Protein AF-A0A9J6GJY3-F1 (afdb_monomer)

Secondary structure (DSSP, 8-state):
--PPPP-PEEEEE---TT--GGGS-HHHHHHHHHHHHT--TTTTTT-EEEEETTTTEEEEEES-HHHHHHHHT-------PPP---S-------------

pLDDT: mean 76.77, std 17.12, range [39.03, 94.81]

Sequence (100 aa):
MTFLPRQDTKIAMRPRGGLNVGEITKYEVSRAILAAVRVSTKEGIHDVICPNNQQIIIVVSTPSRQNADCYSNVRILNINLAPVKGPPTGPSMASSAEYH

Structure (mmCIF, N/CA/C/O backbone):
data_AF-A0A9J6GJY3-F1
#
_entry.id   AF-A0A9J6GJY3-F1
#
loop_
_atom_site.group_PDB
_atom_site.id
_atom_site.type_symbol
_atom_site.label_atom_id
_atom_site.label_alt_id
_atom_site.label_comp_id
_atom_site.label_asym_id
_atom_site.label_entity_id
_atom_site.label_seq_id
_atom_site.pdbx_PDB_ins_code
_atom_site.Cartn_x
_atom_site.Cartn_y
_atom_site.Cartn_z
_atom_site.occupancy
_atom_site.B_iso_or_equiv
_atom_site.auth_seq_id
_atom_site.auth_comp_id
_atom_site.auth_asym_id
_atom_site.auth_atom_id
_atom_site.pdbx_PDB_model_num
ATOM 1 N N . MET A 1 1 ? -2.658 5.709 35.058 1.00 40.97 1 MET A N 1
ATOM 2 C CA . MET A 1 1 ? -3.078 4.694 34.069 1.00 40.97 1 MET A CA 1
ATOM 3 C C . MET A 1 1 ? -2.106 4.747 32.904 1.00 40.97 1 MET A C 1
ATOM 5 O O . MET A 1 1 ? -2.084 5.737 32.187 1.00 40.97 1 MET A O 1
ATOM 9 N N . THR A 1 2 ? -1.240 3.749 32.771 1.00 43.38 2 THR A N 1
ATOM 10 C CA . THR A 1 2 ? -0.333 3.595 31.629 1.00 43.38 2 THR A CA 1
ATOM 11 C C . THR A 1 2 ? -1.142 3.071 30.445 1.00 43.38 2 THR A C 1
ATOM 13 O O . THR A 1 2 ? -1.622 1.942 30.465 1.00 43.38 2 THR A O 1
ATOM 16 N N . PHE A 1 3 ? -1.357 3.913 29.433 1.00 51.56 3 PHE A N 1
ATOM 17 C CA . PHE A 1 3 ? -1.966 3.484 28.178 1.00 51.56 3 PHE A CA 1
ATOM 18 C C . PHE A 1 3 ? -0.999 2.524 27.482 1.00 51.56 3 PHE A C 1
ATOM 20 O O . PHE A 1 3 ? 0.111 2.916 27.122 1.00 51.56 3 PHE A O 1
ATOM 27 N N . LEU A 1 4 ? -1.406 1.266 27.302 1.00 55.81 4 LEU A N 1
ATOM 28 C CA . LEU A 1 4 ? -0.737 0.385 26.349 1.00 55.81 4 LEU A CA 1
ATOM 29 C C . LEU A 1 4 ? -0.820 1.054 24.966 1.00 55.81 4 LEU A C 1
ATOM 31 O O . LEU A 1 4 ? -1.884 1.594 24.633 1.00 55.81 4 LEU A O 1
ATOM 35 N N . PRO A 1 5 ? 0.268 1.077 24.173 1.00 57.62 5 PRO A N 1
ATOM 36 C CA . PRO A 1 5 ? 0.213 1.645 22.833 1.00 57.62 5 PRO A CA 1
ATOM 37 C C . PRO A 1 5 ? -0.912 0.952 22.062 1.00 57.62 5 PRO A C 1
ATOM 39 O O . PRO A 1 5 ? -1.050 -0.273 22.144 1.00 57.62 5 PRO A O 1
ATOM 42 N N . ARG A 1 6 ? -1.750 1.733 21.362 1.00 64.44 6 ARG A N 1
ATOM 43 C CA . ARG A 1 6 ? -2.807 1.173 20.508 1.00 64.44 6 ARG A CA 1
ATOM 44 C C . ARG A 1 6 ? -2.160 0.124 19.604 1.00 64.44 6 ARG A C 1
ATOM 46 O O . ARG A 1 6 ? -1.181 0.420 18.926 1.00 64.44 6 ARG A O 1
ATOM 53 N N . GLN A 1 7 ? -2.654 -1.110 19.668 1.00 81.19 7 GLN A N 1
ATOM 54 C CA . GLN A 1 7 ? -2.148 -2.179 18.820 1.00 81.19 7 GLN A CA 1
ATOM 55 C C . GLN A 1 7 ? -2.646 -1.927 17.401 1.00 81.19 7 GLN A C 1
ATOM 57 O O . GLN A 1 7 ? -3.836 -2.061 17.122 1.00 81.19 7 GLN A O 1
ATOM 62 N N . ASP A 1 8 ? -1.735 -1.540 16.519 1.00 88.94 8 ASP A N 1
ATOM 63 C CA . ASP A 1 8 ? -2.041 -1.431 15.101 1.00 88.94 8 ASP A CA 1
ATOM 64 C C . ASP A 1 8 ? -2.281 -2.816 14.493 1.00 88.94 8 ASP A C 1
ATOM 66 O O . ASP A 1 8 ? -1.543 -3.775 14.744 1.00 88.94 8 ASP A O 1
ATOM 70 N N . THR A 1 9 ? -3.275 -2.898 13.613 1.00 92.31 9 THR A N 1
ATOM 71 C CA . THR A 1 9 ? -3.461 -4.049 12.731 1.00 92.31 9 THR A CA 1
ATOM 72 C C . THR A 1 9 ? -2.549 -3.901 11.521 1.00 92.31 9 THR A C 1
ATOM 74 O O . THR A 1 9 ? -2.528 -2.849 10.880 1.00 92.31 9 THR A O 1
ATOM 77 N N . LYS A 1 10 ? -1.800 -4.962 11.197 1.00 93.25 10 LYS A N 1
ATOM 78 C CA . LYS A 1 10 ? -0.904 -5.006 10.036 1.00 93.25 10 LYS A CA 1
ATOM 79 C C . LYS A 1 10 ? -1.521 -5.832 8.916 1.00 93.25 10 LYS A C 1
ATOM 81 O O . LYS A 1 10 ? -1.823 -7.007 9.105 1.00 93.25 10 LYS A O 1
ATOM 86 N N . ILE A 1 11 ? -1.646 -5.228 7.743 1.00 94.81 11 ILE A N 1
ATOM 87 C CA . ILE A 1 11 ? -2.171 -5.842 6.528 1.00 94.81 11 ILE A CA 1
ATOM 88 C C . ILE A 1 11 ? -1.029 -5.918 5.524 1.00 94.81 11 ILE A C 1
ATOM 90 O O . ILE A 1 11 ? -0.446 -4.895 5.175 1.00 94.81 11 ILE A O 1
ATOM 94 N N . ALA A 1 12 ? -0.703 -7.121 5.057 1.00 92.25 12 ALA A N 1
ATOM 95 C CA . ALA A 1 12 ? 0.294 -7.328 4.013 1.00 92.25 12 ALA A CA 1
ATOM 96 C C . ALA A 1 12 ? -0.403 -7.633 2.684 1.00 92.25 12 ALA A C 1
ATOM 98 O O . ALA A 1 12 ? -1.093 -8.640 2.544 1.00 92.25 12 ALA A O 1
ATOM 99 N N . MET A 1 13 ? -0.201 -6.766 1.699 1.00 91.25 13 MET A N 1
ATOM 100 C CA . MET A 1 13 ? -0.673 -6.936 0.330 1.00 91.25 13 MET A CA 1
ATOM 101 C C . MET A 1 13 ? 0.489 -7.371 -0.556 1.00 91.25 13 MET A C 1
ATOM 103 O O . MET A 1 13 ? 1.580 -6.809 -0.475 1.00 91.25 13 MET A O 1
ATOM 107 N N . ARG A 1 14 ? 0.260 -8.353 -1.431 1.00 89.06 14 ARG A N 1
ATOM 108 C CA . ARG A 1 14 ? 1.235 -8.773 -2.443 1.00 89.06 14 ARG A CA 1
ATOM 109 C C . ARG A 1 14 ? 0.719 -8.379 -3.825 1.00 89.06 14 ARG A C 1
ATOM 111 O O . ARG A 1 14 ? -0.201 -9.037 -4.319 1.00 89.06 14 ARG A O 1
ATOM 118 N N . PRO A 1 15 ? 1.275 -7.326 -4.443 1.00 84.31 15 PRO A N 1
ATOM 119 C CA . PRO A 1 15 ? 0.925 -6.961 -5.805 1.00 84.31 15 PRO A CA 1
ATOM 120 C C . PRO A 1 15 ? 1.153 -8.117 -6.782 1.00 84.31 15 PRO A C 1
ATOM 122 O O . PRO A 1 15 ? 2.065 -8.927 -6.615 1.00 84.31 15 PRO A O 1
ATOM 125 N N . ARG A 1 16 ? 0.299 -8.203 -7.801 1.00 81.75 16 ARG A N 1
ATOM 126 C CA . ARG A 1 16 ? 0.366 -9.201 -8.879 1.00 81.75 16 ARG A CA 1
ATOM 127 C C . ARG A 1 16 ? 0.396 -8.485 -10.231 1.00 81.75 16 ARG A C 1
ATOM 129 O O . ARG A 1 16 ? 0.186 -7.278 -10.287 1.00 81.75 16 ARG A O 1
ATOM 136 N N . GLY A 1 17 ? 0.655 -9.223 -11.312 1.00 77.31 17 GLY A N 1
ATOM 137 C CA . GLY A 1 17 ? 0.614 -8.671 -12.674 1.00 77.31 17 GLY A CA 1
ATOM 138 C C . GLY A 1 17 ? 1.833 -7.829 -13.061 1.00 77.31 17 GLY A C 1
ATOM 139 O O . GLY A 1 17 ? 1.709 -6.931 -13.881 1.00 77.31 17 GLY A O 1
ATOM 140 N N . GLY A 1 18 ? 2.999 -8.096 -12.465 1.00 74.19 18 GLY A N 1
ATOM 141 C CA . GLY A 1 18 ? 4.247 -7.408 -12.817 1.00 74.19 18 GLY A CA 1
ATOM 142 C C . GLY A 1 18 ? 4.425 -6.028 -12.180 1.00 74.19 18 GLY A C 1
ATOM 143 O O . GLY A 1 18 ? 5.355 -5.320 -12.549 1.00 74.19 18 GLY A O 1
ATOM 144 N N . LEU A 1 19 ? 3.580 -5.641 -11.215 1.00 77.00 19 LEU A N 1
ATOM 145 C CA . LEU A 1 19 ? 3.764 -4.386 -10.487 1.00 77.00 19 LEU A CA 1
ATOM 146 C C . LEU A 1 19 ? 5.069 -4.417 -9.677 1.00 77.00 19 LEU A C 1
ATOM 148 O O . LEU A 1 19 ? 5.146 -5.073 -8.634 1.00 77.00 19 LEU A O 1
ATOM 152 N N . ASN A 1 20 ? 6.079 -3.678 -10.136 1.00 74.12 20 ASN A N 1
ATOM 153 C CA . ASN A 1 20 ? 7.326 -3.498 -9.408 1.00 74.12 20 ASN A CA 1
ATOM 154 C C . ASN A 1 20 ? 7.204 -2.320 -8.435 1.00 74.12 20 ASN A C 1
ATOM 156 O O . ASN A 1 20 ? 7.411 -1.169 -8.803 1.00 74.12 20 ASN A O 1
ATOM 160 N N . VAL A 1 21 ? 6.895 -2.601 -7.167 1.00 73.44 21 VAL A N 1
ATOM 161 C CA . VAL A 1 21 ? 6.789 -1.560 -6.124 1.00 73.44 21 VAL A CA 1
ATOM 162 C C . VAL A 1 21 ? 8.096 -0.797 -5.879 1.00 73.44 21 VAL A C 1
ATOM 164 O O . VAL A 1 21 ? 8.049 0.272 -5.281 1.00 73.44 21 VAL A O 1
ATOM 167 N N . GLY A 1 22 ? 9.241 -1.301 -6.357 1.00 72.00 22 GLY A N 1
ATOM 168 C CA . GLY A 1 22 ? 10.524 -0.606 -6.260 1.00 72.00 22 GLY A CA 1
ATOM 169 C C . GLY A 1 22 ? 10.754 0.506 -7.270 1.00 72.00 22 GLY A C 1
ATOM 170 O O . GLY A 1 22 ? 11.584 1.373 -7.020 1.00 72.00 22 GLY A O 1
ATOM 171 N N . GLU A 1 23 ? 9.995 0.519 -8.360 1.00 75.94 23 GLU A N 1
ATOM 172 C CA . GLU A 1 23 ? 10.055 1.564 -9.388 1.00 75.94 23 GLU A CA 1
ATOM 173 C C . GLU A 1 23 ? 9.034 2.685 -9.137 1.00 75.94 23 GLU A C 1
ATOM 175 O O . GLU A 1 23 ? 8.965 3.653 -9.889 1.00 75.94 23 GLU A O 1
ATOM 180 N N . ILE A 1 24 ? 8.240 2.560 -8.070 1.00 79.06 24 ILE A N 1
ATOM 181 C CA . ILE A 1 24 ? 7.095 3.419 -7.770 1.00 79.06 24 ILE A CA 1
ATOM 182 C C . ILE A 1 24 ? 7.352 4.133 -6.454 1.00 79.06 24 ILE A C 1
ATOM 184 O O . ILE A 1 24 ? 7.798 3.535 -5.472 1.00 79.06 24 ILE A O 1
ATOM 188 N N . THR A 1 25 ? 7.046 5.427 -6.394 1.00 84.06 25 THR A N 1
ATOM 189 C CA . THR A 1 25 ? 7.253 6.171 -5.155 1.00 84.06 25 THR A CA 1
ATOM 190 C C . THR A 1 25 ? 6.279 5.705 -4.072 1.00 84.06 25 THR A C 1
ATOM 192 O O . THR A 1 25 ? 5.112 5.393 -4.329 1.00 84.06 25 THR A O 1
ATOM 195 N N . LYS A 1 26 ? 6.723 5.738 -2.807 1.00 85.19 26 LYS A N 1
ATOM 196 C CA . LYS A 1 26 ? 5.855 5.480 -1.643 1.00 85.19 26 LYS A CA 1
ATOM 197 C C . LYS A 1 26 ? 4.569 6.310 -1.698 1.00 85.19 26 LYS A C 1
ATOM 199 O O . LYS A 1 26 ? 3.503 5.817 -1.352 1.00 85.19 26 LYS A O 1
ATOM 204 N N . TYR A 1 27 ? 4.668 7.558 -2.150 1.00 85.50 27 TYR A N 1
ATOM 205 C CA . TYR A 1 27 ? 3.537 8.472 -2.260 1.00 85.50 27 TYR A CA 1
ATOM 206 C C . TYR A 1 27 ? 2.486 8.008 -3.281 1.00 85.50 27 TYR A C 1
ATOM 208 O O . TYR A 1 27 ? 1.289 8.070 -3.001 1.00 85.50 27 TYR A O 1
ATOM 216 N N . GLU A 1 28 ? 2.908 7.510 -4.443 1.00 86.38 28 GLU A N 1
ATOM 217 C CA . GLU A 1 28 ? 1.999 6.974 -5.463 1.00 86.38 28 GLU A CA 1
ATOM 218 C C . GLU A 1 28 ? 1.310 5.695 -4.994 1.00 86.38 28 GLU A C 1
ATOM 220 O O . GLU A 1 28 ? 0.092 5.581 -5.132 1.00 86.38 28 GLU A O 1
ATOM 225 N N . VAL A 1 29 ? 2.057 4.784 -4.361 1.00 88.06 29 VAL A N 1
ATOM 226 C CA . VAL A 1 29 ? 1.495 3.563 -3.764 1.00 88.06 29 VAL A CA 1
ATOM 227 C C . VAL A 1 29 ? 0.454 3.911 -2.697 1.00 88.06 29 VAL A C 1
ATOM 229 O O . VAL A 1 29 ? -0.657 3.382 -2.722 1.00 88.06 29 VAL A O 1
ATOM 232 N N . SER A 1 30 ? 0.773 4.843 -1.794 1.00 88.31 30 SER A N 1
ATOM 233 C CA . SER A 1 30 ? -0.154 5.288 -0.750 1.00 88.31 30 SER A CA 1
ATOM 234 C C . SER A 1 30 ? -1.429 5.901 -1.325 1.00 88.31 30 SER A C 1
ATOM 236 O O . SER A 1 30 ? -2.524 5.561 -0.879 1.00 88.31 30 SER A O 1
ATOM 238 N N . ARG A 1 31 ? -1.316 6.770 -2.341 1.00 87.56 31 ARG A N 1
ATOM 239 C CA . ARG A 1 31 ? -2.492 7.358 -3.002 1.00 87.56 31 ARG A CA 1
ATOM 240 C C . ARG A 1 31 ? -3.351 6.302 -3.689 1.00 87.56 31 ARG A C 1
ATOM 242 O O . ARG A 1 31 ? -4.569 6.357 -3.556 1.00 87.56 31 ARG A O 1
ATOM 249 N N . ALA A 1 32 ? -2.737 5.349 -4.388 1.00 88.62 32 ALA A N 1
ATOM 250 C CA . ALA A 1 32 ? -3.460 4.275 -5.061 1.00 88.62 32 ALA A CA 1
ATOM 251 C C . ALA A 1 32 ? -4.224 3.390 -4.065 1.00 88.62 32 ALA A C 1
ATOM 253 O O . ALA A 1 32 ? -5.379 3.053 -4.311 1.00 88.62 32 ALA A O 1
ATOM 254 N N . ILE A 1 33 ? -3.614 3.066 -2.918 1.00 90.56 33 ILE A N 1
ATOM 255 C CA . ILE A 1 33 ? -4.270 2.291 -1.858 1.00 90.56 33 ILE A CA 1
ATOM 256 C C . ILE A 1 33 ? -5.458 3.054 -1.282 1.00 90.56 33 ILE A C 1
ATOM 258 O O . ILE A 1 33 ? -6.561 2.515 -1.279 1.00 90.56 33 ILE A O 1
ATOM 262 N N . LEU A 1 34 ? -5.265 4.305 -0.850 1.00 89.50 34 LEU A N 1
ATOM 263 C CA . LEU A 1 34 ? -6.349 5.121 -0.288 1.00 89.50 34 LEU A CA 1
ATOM 264 C C . LEU A 1 34 ? -7.505 5.295 -1.282 1.00 89.50 34 LEU A C 1
ATOM 266 O O . LEU A 1 34 ? -8.671 5.170 -0.905 1.00 89.50 34 LEU A O 1
ATOM 270 N N . ALA A 1 35 ? -7.189 5.504 -2.564 1.00 87.25 35 ALA A N 1
ATOM 271 C CA . ALA A 1 35 ? -8.185 5.578 -3.626 1.00 87.25 35 ALA A CA 1
ATOM 272 C C . ALA A 1 35 ? -8.952 4.256 -3.794 1.00 87.25 35 ALA A C 1
ATOM 274 O O . ALA A 1 35 ? -10.177 4.277 -3.909 1.00 87.25 35 ALA A O 1
ATOM 275 N N . ALA A 1 36 ? -8.261 3.112 -3.760 1.00 88.94 36 ALA A N 1
ATOM 276 C CA . ALA A 1 36 ? -8.877 1.794 -3.908 1.00 88.94 36 ALA A CA 1
ATOM 277 C C . ALA A 1 36 ? -9.855 1.465 -2.769 1.00 88.94 36 ALA A C 1
ATOM 279 O O . ALA A 1 36 ? -10.880 0.828 -3.008 1.00 88.94 36 ALA A O 1
ATOM 280 N N . VAL A 1 37 ? -9.568 1.922 -1.547 1.00 88.50 37 VAL A N 1
ATOM 281 C CA . VAL A 1 37 ? -10.428 1.685 -0.376 1.00 88.50 37 VAL A CA 1
ATOM 282 C C . VAL A 1 37 ? -11.428 2.803 -0.086 1.00 88.50 37 VAL A C 1
ATOM 284 O O . VAL A 1 37 ? -12.228 2.673 0.836 1.00 88.50 37 VAL A O 1
ATOM 287 N N . ARG A 1 38 ? -11.407 3.893 -0.865 1.00 87.44 38 ARG A N 1
ATOM 288 C CA . ARG A 1 38 ? -12.247 5.089 -0.661 1.00 87.44 38 ARG A CA 1
ATOM 289 C C . ARG A 1 38 ? -12.099 5.705 0.740 1.00 87.44 38 ARG A C 1
ATOM 291 O O . ARG A 1 38 ? -13.035 6.327 1.234 1.00 87.44 38 ARG A O 1
ATOM 298 N N . VAL A 1 39 ? -10.928 5.551 1.358 1.00 84.50 39 VAL A N 1
ATOM 299 C CA . VAL A 1 39 ? -10.586 6.173 2.645 1.00 84.50 39 VAL A CA 1
ATOM 300 C C . VAL A 1 39 ? -10.021 7.556 2.361 1.00 84.50 39 VAL A C 1
ATOM 302 O O . VAL A 1 39 ? -9.093 7.710 1.563 1.00 84.50 39 VAL A O 1
ATOM 305 N N . SER A 1 40 ? -10.583 8.583 2.994 1.00 81.75 40 SER A N 1
ATOM 306 C CA . SER A 1 40 ? -10.072 9.941 2.835 1.00 81.75 40 SER A CA 1
ATOM 307 C C . SER A 1 40 ? -8.716 10.107 3.527 1.00 81.75 40 SER A C 1
ATOM 309 O O . SER A 1 40 ? -8.401 9.437 4.510 1.00 81.75 40 SER A O 1
ATOM 311 N N . THR A 1 41 ? -7.915 11.076 3.080 1.00 77.31 41 THR A N 1
ATOM 312 C CA . THR A 1 41 ? -6.615 11.382 3.704 1.00 77.31 41 THR A CA 1
ATOM 313 C C . THR A 1 41 ? -6.734 11.721 5.195 1.00 77.31 41 THR A C 1
ATOM 315 O O . THR A 1 41 ? -5.803 11.476 5.954 1.00 77.31 41 THR A O 1
ATOM 318 N N . LYS A 1 42 ? -7.875 12.278 5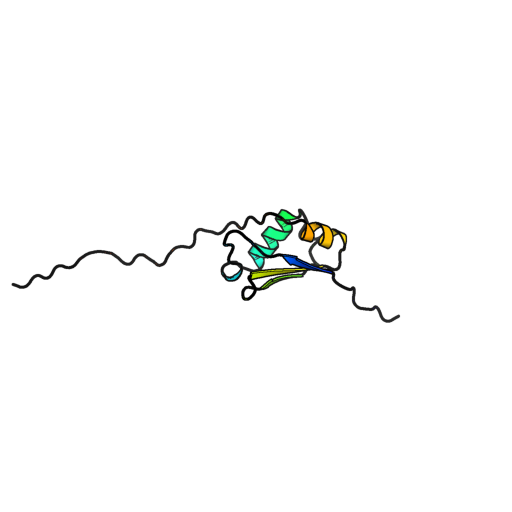.629 1.00 80.19 42 LYS A N 1
ATOM 319 C CA . LYS A 1 42 ? -8.134 12.589 7.044 1.00 80.19 42 LYS A CA 1
ATOM 320 C C . LYS A 1 42 ? -8.373 11.324 7.868 1.00 80.19 42 LYS A C 1
ATOM 322 O O . LYS A 1 42 ? -7.859 11.222 8.973 1.00 80.19 42 LYS A O 1
ATOM 327 N N . GLU A 1 43 ? -9.122 10.367 7.330 1.00 80.06 43 GLU A N 1
ATOM 328 C CA . GLU A 1 43 ? -9.413 9.089 7.996 1.00 80.06 43 GLU A CA 1
ATOM 329 C C . GLU A 1 43 ? -8.192 8.164 8.031 1.00 80.06 43 GLU A C 1
ATOM 331 O O . GLU A 1 43 ? -8.025 7.401 8.978 1.00 80.06 43 GLU A O 1
ATOM 336 N N . GLY A 1 44 ? -7.319 8.264 7.026 1.00 81.38 44 GLY A N 1
ATOM 337 C CA . GLY A 1 44 ? -6.063 7.520 6.947 1.00 81.38 44 GLY A CA 1
ATOM 338 C C . GLY A 1 44 ? -4.855 8.229 7.567 1.00 81.38 44 GLY A C 1
ATOM 339 O O . GLY A 1 44 ? -3.736 7.761 7.388 1.00 81.38 44 GLY A O 1
ATOM 340 N N . ILE A 1 45 ? -5.025 9.359 8.269 1.00 84.88 45 ILE A N 1
ATOM 341 C CA . ILE A 1 45 ? -3.892 10.185 8.742 1.00 84.88 45 ILE A CA 1
ATOM 342 C C . ILE A 1 45 ? -2.971 9.451 9.729 1.00 84.88 45 ILE A C 1
ATOM 344 O O . ILE A 1 45 ? -1.784 9.758 9.826 1.00 84.88 45 ILE A O 1
ATOM 348 N N . HIS A 1 46 ? -3.522 8.481 10.457 1.00 87.69 46 HIS A N 1
ATOM 349 C CA . HIS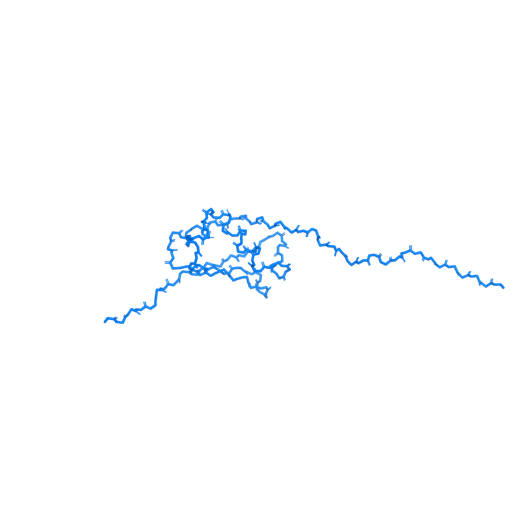 A 1 46 ? -2.787 7.645 11.404 1.00 87.69 46 HIS A CA 1
ATOM 350 C C . HIS A 1 46 ? -2.352 6.304 10.804 1.00 87.69 46 HIS A C 1
ATOM 352 O O . HIS A 1 46 ? -1.738 5.502 11.504 1.00 87.69 46 HIS A O 1
ATOM 358 N N . ASP A 1 47 ? -2.649 6.063 9.526 1.00 90.81 47 ASP A N 1
ATOM 359 C CA . ASP A 1 47 ? -2.280 4.833 8.844 1.00 90.81 47 ASP A CA 1
ATOM 360 C C . ASP A 1 47 ? -0.881 4.969 8.240 1.00 90.81 47 ASP A C 1
ATOM 362 O O . ASP A 1 47 ? -0.521 5.972 7.620 1.00 90.81 47 ASP A O 1
ATOM 366 N N . VAL A 1 48 ? -0.077 3.921 8.387 1.00 91.69 48 VAL A N 1
ATOM 367 C CA . VAL A 1 48 ? 1.279 3.860 7.844 1.00 91.69 48 VAL A CA 1
ATOM 368 C C . VAL A 1 48 ? 1.306 2.858 6.703 1.00 91.69 48 VAL A C 1
ATOM 370 O O . VAL A 1 48 ? 1.196 1.655 6.918 1.00 91.69 48 VAL A O 1
ATOM 373 N N . ILE A 1 49 ? 1.493 3.357 5.483 1.00 91.62 49 ILE A N 1
ATOM 374 C CA . ILE A 1 49 ? 1.642 2.541 4.273 1.00 91.62 49 ILE A CA 1
ATOM 375 C C . ILE A 1 49 ? 3.127 2.449 3.925 1.00 91.62 49 ILE A C 1
ATOM 377 O O . ILE A 1 49 ? 3.780 3.472 3.717 1.00 91.62 49 ILE A O 1
ATOM 381 N N . CYS A 1 50 ? 3.659 1.234 3.838 1.00 90.62 50 CYS A N 1
ATOM 382 C CA . CYS A 1 50 ? 5.068 0.952 3.587 1.00 90.62 50 CYS A CA 1
ATOM 383 C C . CYS A 1 50 ? 5.226 -0.109 2.484 1.00 90.62 50 CYS A C 1
ATOM 385 O O . CYS A 1 50 ? 5.029 -1.297 2.753 1.00 90.62 50 CYS A O 1
ATOM 387 N N . PRO A 1 51 ? 5.604 0.276 1.252 1.00 88.62 51 PRO A N 1
ATOM 388 C CA . PRO A 1 51 ? 6.067 -0.686 0.259 1.00 88.62 51 PRO A CA 1
ATOM 389 C C . PRO A 1 51 ? 7.425 -1.274 0.678 1.00 88.62 51 PRO A C 1
ATOM 391 O O . PRO A 1 51 ? 8.314 -0.553 1.128 1.00 88.62 51 PRO A O 1
ATOM 394 N N . ASN A 1 52 ? 7.577 -2.591 0.534 1.00 86.19 52 ASN A N 1
ATOM 395 C CA . ASN A 1 52 ? 8.837 -3.312 0.680 1.00 86.19 52 ASN A CA 1
ATOM 396 C C . ASN A 1 52 ? 9.220 -3.921 -0.673 1.00 86.19 52 ASN A C 1
ATOM 398 O O . ASN A 1 52 ? 8.659 -4.929 -1.115 1.00 86.19 52 ASN A O 1
ATOM 402 N N . ASN A 1 53 ? 10.222 -3.308 -1.293 1.00 80.56 53 ASN A N 1
ATOM 403 C CA . ASN A 1 53 ? 10.675 -3.631 -2.642 1.00 80.56 53 ASN A CA 1
ATOM 404 C C . ASN A 1 53 ? 11.413 -4.969 -2.714 1.00 80.56 53 ASN A C 1
ATOM 406 O O . ASN A 1 53 ? 11.324 -5.658 -3.722 1.00 80.56 53 ASN A O 1
ATOM 410 N N . GLN A 1 54 ? 12.086 -5.371 -1.634 1.00 82.00 54 GLN A N 1
ATOM 411 C CA . GLN A 1 54 ? 12.832 -6.631 -1.585 1.00 82.00 54 GLN A CA 1
ATOM 412 C C . GLN A 1 54 ? 11.897 -7.843 -1.581 1.00 82.00 54 GLN A C 1
ATOM 414 O O . GLN A 1 54 ? 12.205 -8.877 -2.165 1.00 82.00 54 GLN A O 1
ATOM 419 N N . GLN A 1 55 ? 10.744 -7.719 -0.921 1.00 81.88 55 GLN A N 1
ATOM 420 C CA . GLN A 1 55 ? 9.770 -8.807 -0.787 1.00 81.88 55 GLN A CA 1
ATOM 421 C C . GLN A 1 55 ? 8.594 -8.694 -1.767 1.00 81.88 55 GLN A C 1
ATOM 423 O O . GLN A 1 55 ? 7.780 -9.623 -1.849 1.00 81.88 55 GLN A O 1
ATOM 428 N N . ILE A 1 56 ? 8.513 -7.582 -2.509 1.00 85.75 56 ILE A N 1
ATOM 429 C CA . ILE A 1 56 ? 7.404 -7.220 -3.403 1.00 85.75 56 ILE A CA 1
ATOM 430 C C . ILE A 1 56 ? 6.075 -7.285 -2.635 1.00 85.75 56 ILE A C 1
ATOM 432 O O . ILE A 1 56 ? 5.137 -7.993 -3.001 1.00 85.75 56 ILE A O 1
ATOM 436 N N . ILE A 1 57 ? 6.023 -6.588 -1.499 1.00 88.88 57 ILE A N 1
ATOM 437 C CA . ILE A 1 57 ? 4.818 -6.466 -0.671 1.00 88.88 57 ILE A CA 1
ATOM 438 C C . ILE A 1 57 ? 4.566 -5.008 -0.310 1.00 88.88 57 ILE A C 1
ATOM 440 O O . ILE A 1 57 ? 5.469 -4.176 -0.353 1.00 88.88 57 ILE A O 1
ATOM 444 N N . ILE A 1 58 ? 3.340 -4.708 0.096 1.00 91.62 58 ILE A N 1
ATOM 445 C CA . ILE A 1 58 ? 2.963 -3.437 0.698 1.00 91.62 58 ILE A CA 1
ATOM 446 C C . ILE A 1 58 ? 2.350 -3.743 2.055 1.00 91.62 58 ILE A C 1
ATOM 448 O O . ILE A 1 58 ? 1.406 -4.523 2.148 1.00 91.62 58 ILE A O 1
ATOM 452 N N . VAL A 1 59 ? 2.900 -3.152 3.108 1.00 93.12 59 VAL A N 1
ATOM 453 C CA . VAL A 1 59 ? 2.397 -3.308 4.471 1.00 93.12 59 VAL A CA 1
ATOM 454 C C . VAL A 1 59 ? 1.637 -2.050 4.856 1.00 93.12 59 VAL A C 1
ATOM 456 O O . VAL A 1 59 ? 2.165 -0.949 4.720 1.00 93.12 59 VAL A O 1
ATOM 459 N N . VAL A 1 60 ? 0.417 -2.214 5.356 1.00 94.00 60 VAL A N 1
ATOM 460 C CA . VAL A 1 60 ? -0.375 -1.135 5.949 1.00 94.00 60 VAL A CA 1
ATOM 461 C C . VAL A 1 60 ? -0.540 -1.411 7.434 1.00 94.00 60 VAL A C 1
ATOM 463 O O . VAL A 1 60 ? -0.994 -2.487 7.811 1.00 94.00 60 VAL A O 1
ATOM 466 N N . SER A 1 61 ? -0.138 -0.457 8.267 1.00 94.44 61 SER A N 1
ATOM 467 C CA . SER A 1 61 ? -0.364 -0.447 9.714 1.00 94.44 61 SER A CA 1
ATOM 468 C C . SER A 1 61 ? -1.472 0.552 10.002 1.00 94.44 61 SER A C 1
ATOM 470 O O . SER A 1 61 ? -1.369 1.697 9.566 1.00 94.44 61 SER A O 1
ATOM 472 N N . THR A 1 62 ? -2.528 0.138 10.691 1.00 92.69 62 THR A N 1
ATOM 473 C CA . THR A 1 62 ? -3.629 1.039 11.048 1.00 92.69 62 THR A CA 1
ATOM 474 C C . THR A 1 62 ? -4.151 0.754 12.455 1.00 92.69 62 THR A C 1
ATOM 476 O O . THR A 1 62 ? -4.356 -0.414 12.803 1.00 92.69 62 THR A O 1
ATOM 479 N N . PRO A 1 63 ? -4.423 1.789 13.268 1.00 91.75 63 PRO A N 1
ATOM 480 C CA . PRO A 1 63 ? -5.128 1.631 14.537 1.00 91.75 63 PRO A CA 1
ATOM 481 C C . PRO A 1 63 ? -6.652 1.493 14.353 1.00 91.75 63 PRO A C 1
ATOM 483 O O . PRO A 1 63 ? -7.367 1.251 15.326 1.00 91.75 63 PRO A O 1
ATOM 486 N N . SER A 1 64 ? -7.176 1.687 13.134 1.00 90.75 64 SER A N 1
ATOM 487 C CA . SER A 1 64 ? -8.603 1.606 12.813 1.00 90.75 64 SER A CA 1
ATOM 488 C C . SER A 1 64 ? -8.959 0.219 12.293 1.00 90.75 64 SER A C 1
ATOM 490 O O . SER A 1 64 ? -8.518 -0.199 11.222 1.00 90.75 64 SER A O 1
ATOM 492 N N . ARG A 1 65 ? -9.830 -0.489 13.019 1.00 90.25 65 ARG A N 1
ATOM 493 C CA . ARG A 1 65 ? -10.331 -1.794 12.569 1.00 90.25 65 ARG A CA 1
ATOM 494 C C . ARG A 1 65 ? -11.125 -1.693 11.265 1.00 90.25 65 ARG A C 1
ATOM 496 O O . ARG A 1 65 ? -10.978 -2.545 10.400 1.00 90.25 65 ARG A O 1
ATOM 503 N N . GLN A 1 66 ? -11.898 -0.621 11.096 1.00 91.56 66 GLN A N 1
ATOM 504 C CA . GLN A 1 66 ? -12.639 -0.375 9.861 1.00 91.56 66 GLN A CA 1
ATOM 505 C C . GLN A 1 66 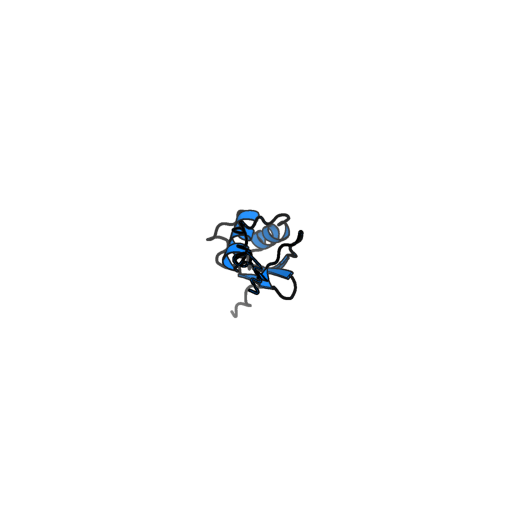? -11.691 -0.188 8.668 1.00 91.56 66 GLN A C 1
ATOM 507 O O . GLN A 1 66 ? -11.917 -0.767 7.609 1.00 91.56 66 GLN A O 1
ATOM 512 N N . ASN A 1 67 ? -10.597 0.562 8.845 1.00 92.69 67 ASN A N 1
ATOM 513 C CA . ASN A 1 67 ? -9.616 0.744 7.774 1.00 92.69 67 ASN A CA 1
ATOM 514 C C . ASN A 1 67 ? -8.907 -0.582 7.473 1.00 92.69 67 ASN A C 1
ATOM 516 O O . ASN A 1 67 ? -8.698 -0.902 6.306 1.00 92.69 67 ASN A O 1
ATOM 520 N N . ALA A 1 68 ? -8.589 -1.383 8.498 1.00 92.50 68 ALA A N 1
ATOM 521 C CA . ALA A 1 68 ? -7.991 -2.705 8.321 1.00 92.50 68 ALA A CA 1
ATOM 522 C C . ALA A 1 68 ? -8.858 -3.622 7.445 1.00 92.50 68 ALA A C 1
ATOM 524 O O . ALA A 1 68 ? -8.348 -4.224 6.496 1.00 92.50 68 ALA A O 1
ATOM 525 N N . ASP A 1 69 ? -10.166 -3.668 7.712 1.00 93.31 69 ASP A N 1
ATOM 526 C CA . ASP A 1 69 ? -11.120 -4.435 6.911 1.00 93.31 69 ASP A CA 1
ATOM 527 C C . ASP A 1 69 ? -11.148 -3.922 5.463 1.00 93.31 69 ASP A C 1
ATOM 529 O O . ASP A 1 69 ? -11.074 -4.715 4.521 1.00 93.31 69 ASP A O 1
ATOM 533 N N . CYS A 1 70 ? -11.151 -2.604 5.253 1.00 92.81 70 CYS A N 1
ATOM 534 C CA . CYS A 1 70 ? -11.077 -2.020 3.914 1.00 92.81 70 CYS A CA 1
ATOM 535 C C . CYS A 1 70 ? -9.778 -2.399 3.176 1.00 92.81 70 CYS A C 1
ATOM 537 O O . CYS A 1 70 ? -9.835 -2.871 2.040 1.00 92.81 70 CYS A O 1
ATOM 539 N N . TYR A 1 71 ? -8.610 -2.256 3.815 1.00 93.31 71 TYR A N 1
ATOM 540 C CA . TYR A 1 71 ? -7.312 -2.594 3.217 1.00 93.31 71 TYR A CA 1
ATOM 541 C C . TYR A 1 71 ? -7.192 -4.082 2.877 1.00 93.31 71 TYR A C 1
ATOM 543 O O . TYR A 1 71 ? -6.624 -4.430 1.843 1.00 93.31 71 TYR A O 1
ATOM 551 N N . SER A 1 72 ? -7.761 -4.965 3.702 1.00 92.06 72 SER A N 1
ATOM 552 C CA . SER A 1 72 ? -7.759 -6.413 3.450 1.00 92.06 72 SER A CA 1
ATOM 553 C C . SER A 1 72 ? -8.547 -6.817 2.195 1.00 92.06 72 SER A C 1
ATOM 555 O O . SER A 1 72 ? -8.284 -7.865 1.606 1.00 92.06 72 SER A O 1
ATOM 557 N N . ASN A 1 73 ? -9.476 -5.965 1.751 1.00 91.44 73 ASN A N 1
ATOM 558 C CA . ASN A 1 73 ? -10.337 -6.202 0.595 1.00 91.44 73 ASN A CA 1
ATOM 559 C C . ASN A 1 73 ? -9.813 -5.582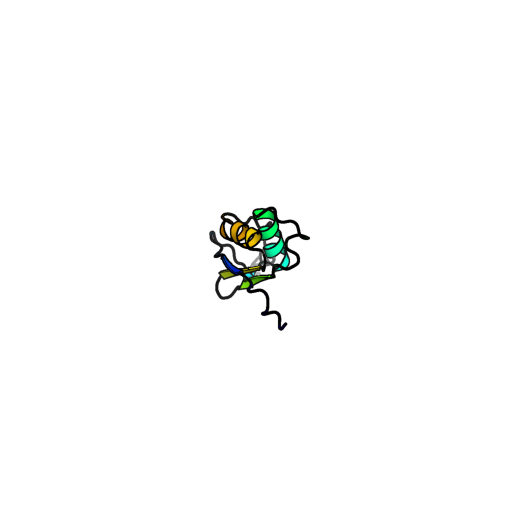 -0.710 1.00 91.44 73 ASN A C 1
ATOM 561 O O . ASN A 1 73 ? -10.476 -5.685 -1.746 1.00 91.44 73 ASN A O 1
ATOM 565 N N . VAL A 1 74 ? -8.627 -4.965 -0.705 1.00 90.00 74 VAL A N 1
ATOM 566 C CA . VAL A 1 74 ? -8.011 -4.420 -1.922 1.00 90.00 74 VAL A CA 1
ATOM 567 C C . VAL A 1 74 ? -7.649 -5.557 -2.878 1.00 90.00 74 VAL A C 1
ATOM 569 O O . VAL A 1 74 ? -6.783 -6.382 -2.595 1.00 90.00 74 VAL A O 1
ATOM 572 N N . ARG A 1 75 ? -8.302 -5.585 -4.045 1.00 85.69 75 ARG A N 1
ATOM 573 C CA . ARG A 1 75 ? -8.054 -6.588 -5.099 1.00 85.69 75 ARG A CA 1
ATOM 574 C C . ARG A 1 75 ? -7.298 -6.041 -6.302 1.00 85.69 75 ARG A C 1
ATOM 576 O O . ARG A 1 75 ? -6.570 -6.787 -6.949 1.00 85.69 75 ARG A O 1
ATOM 583 N N . ILE A 1 76 ? -7.496 -4.764 -6.614 1.00 84.19 76 ILE A N 1
ATOM 584 C CA . ILE A 1 76 ? -6.929 -4.101 -7.789 1.00 84.19 76 ILE A CA 1
ATOM 585 C C . ILE A 1 76 ? -6.323 -2.780 -7.329 1.00 84.19 76 ILE A C 1
ATOM 587 O O . ILE A 1 76 ? -6.985 -1.993 -6.655 1.00 84.19 76 ILE A O 1
ATOM 591 N N . LEU A 1 77 ? -5.066 -2.548 -7.703 1.00 83.50 77 LEU A N 1
ATOM 592 C CA . LEU A 1 77 ? -4.377 -1.277 -7.521 1.00 83.50 77 LEU A CA 1
ATOM 593 C C . LEU A 1 77 ? -4.004 -0.738 -8.895 1.00 83.50 77 LEU A C 1
ATOM 595 O O . LEU A 1 77 ? -3.163 -1.315 -9.580 1.00 83.50 77 LEU A O 1
ATOM 599 N N . ASN A 1 78 ? -4.623 0.376 -9.275 1.00 80.06 78 ASN A N 1
ATOM 600 C CA . ASN A 1 78 ? -4.260 1.099 -10.483 1.00 80.06 78 ASN A CA 1
ATOM 601 C C . ASN A 1 78 ? -3.254 2.181 -10.113 1.00 80.06 78 ASN A C 1
ATOM 603 O O . ASN A 1 78 ? -3.590 3.144 -9.423 1.00 80.06 78 ASN A O 1
ATOM 607 N N . ILE A 1 79 ? -2.017 2.008 -10.568 1.00 78.56 79 ILE A N 1
ATOM 608 C CA . ILE A 1 79 ? -0.972 3.014 -10.429 1.00 78.56 79 ILE A CA 1
ATOM 609 C C . ILE A 1 79 ? -0.777 3.620 -11.810 1.00 78.56 79 ILE A C 1
ATOM 611 O O . ILE A 1 79 ? -0.391 2.919 -12.742 1.00 78.56 79 ILE A O 1
ATOM 615 N N . ASN A 1 80 ? -1.093 4.909 -11.952 1.00 68.81 80 ASN A N 1
ATOM 616 C CA . ASN A 1 80 ? -0.828 5.654 -13.179 1.00 68.81 80 ASN A CA 1
ATOM 617 C C . ASN A 1 80 ? 0.685 5.844 -13.310 1.00 68.81 80 ASN A C 1
ATOM 619 O O . ASN A 1 80 ? 1.223 6.880 -12.930 1.00 68.81 80 ASN A O 1
ATOM 623 N N . LEU A 1 81 ? 1.370 4.818 -13.807 1.00 58.03 81 LEU A N 1
ATOM 624 C CA . LEU A 1 81 ? 2.762 4.919 -14.201 1.00 58.03 81 LEU A CA 1
ATOM 625 C C . LEU A 1 81 ? 2.807 5.821 -15.431 1.00 58.03 81 LEU A C 1
ATOM 627 O O . LEU A 1 81 ? 2.223 5.497 -16.467 1.00 58.03 81 LEU A O 1
ATOM 631 N N . ALA A 1 82 ? 3.490 6.961 -15.329 1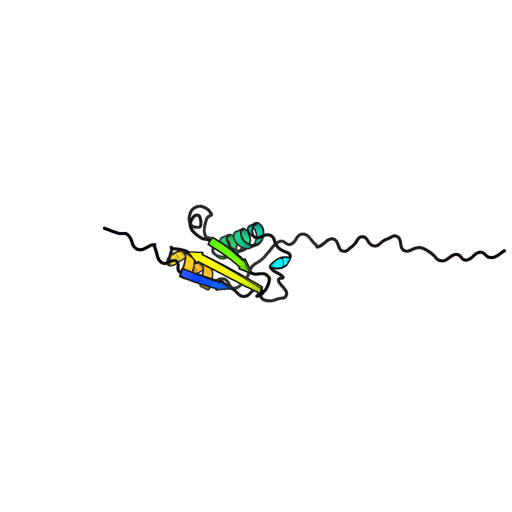.00 53.09 82 ALA A N 1
ATOM 632 C CA . ALA A 1 82 ? 3.977 7.603 -16.540 1.00 53.09 82 ALA A CA 1
ATOM 633 C C . ALA A 1 82 ? 4.805 6.553 -17.307 1.00 53.09 82 ALA A C 1
ATOM 635 O O . ALA A 1 82 ? 5.533 5.790 -16.663 1.00 53.09 82 ALA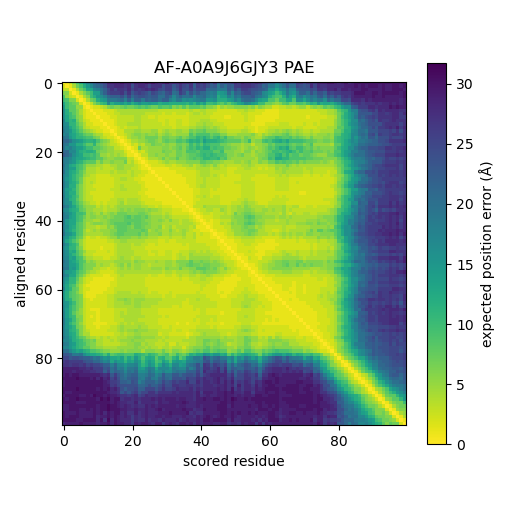 A O 1
ATOM 636 N N . PRO A 1 83 ? 4.689 6.460 -18.643 1.00 46.25 83 PRO A N 1
ATOM 637 C CA . PRO A 1 83 ? 5.465 5.490 -19.399 1.00 46.25 83 PRO A CA 1
ATOM 638 C C . PRO A 1 83 ? 6.941 5.674 -19.053 1.00 46.25 83 PRO A C 1
ATOM 640 O O . PRO A 1 83 ? 7.466 6.789 -19.134 1.00 46.25 83 PRO A O 1
ATOM 643 N N . VAL A 1 84 ? 7.589 4.585 -18.632 1.00 48.66 84 VAL A N 1
ATOM 644 C CA . VAL A 1 84 ? 9.034 4.552 -18.421 1.00 48.66 84 VAL A CA 1
ATOM 645 C C . VAL A 1 84 ? 9.647 4.986 -19.745 1.00 48.66 84 VAL A C 1
ATOM 647 O O . VAL A 1 84 ? 9.547 4.269 -20.742 1.00 48.66 84 VAL A O 1
ATOM 650 N N . LYS A 1 85 ? 10.219 6.195 -19.798 1.00 46.31 85 LYS A N 1
ATOM 651 C CA . LYS A 1 85 ? 11.065 6.576 -20.926 1.00 46.31 85 LYS A CA 1
ATOM 652 C C . LYS A 1 85 ? 12.202 5.565 -20.911 1.00 46.31 85 LYS A C 1
ATOM 654 O O . LYS A 1 85 ? 13.035 5.598 -20.008 1.00 46.31 85 LYS A O 1
ATOM 659 N N . GLY A 1 86 ? 12.173 4.629 -21.858 1.00 48.12 86 GLY A N 1
ATOM 660 C CA . GLY A 1 86 ? 13.287 3.724 -22.099 1.00 48.12 86 GLY A CA 1
ATOM 661 C C . GLY A 1 86 ? 14.586 4.521 -22.259 1.00 48.12 86 GLY A C 1
ATOM 662 O O . GLY A 1 86 ? 14.537 5.744 -22.454 1.00 48.12 86 GLY A O 1
ATOM 663 N N . PRO A 1 87 ? 15.751 3.861 -22.154 1.00 49.53 87 PRO A N 1
ATOM 664 C CA . PRO A 1 87 ? 17.020 4.548 -22.348 1.00 49.53 87 PRO A CA 1
ATOM 665 C C . PRO A 1 87 ? 16.964 5.319 -23.673 1.00 49.53 87 PRO A C 1
ATOM 667 O O . PRO A 1 87 ? 16.339 4.825 -24.617 1.00 49.53 87 PRO A O 1
ATOM 670 N 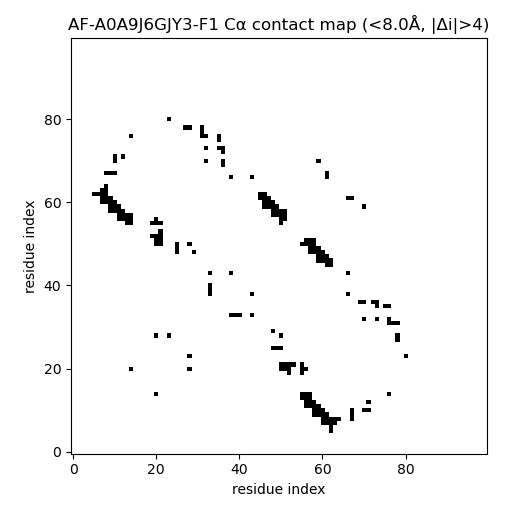N . PRO A 1 88 ? 17.552 6.529 -23.751 1.00 50.12 88 PRO A N 1
ATOM 671 C CA . PRO A 1 88 ? 17.582 7.269 -25.000 1.00 50.12 88 PRO A CA 1
ATOM 672 C C . PRO A 1 88 ? 18.179 6.338 -26.047 1.00 50.12 88 PRO A C 1
ATOM 674 O O . PRO A 1 88 ? 19.322 5.900 -25.912 1.00 50.12 88 PRO A O 1
ATOM 677 N N . THR A 1 89 ? 17.381 5.978 -27.049 1.00 57.09 89 THR A N 1
ATOM 678 C CA . THR A 1 89 ? 17.874 5.316 -28.245 1.00 57.09 89 THR A CA 1
ATOM 679 C C . THR A 1 89 ? 18.890 6.286 -28.825 1.00 57.09 89 THR A C 1
ATOM 681 O O . THR A 1 89 ? 18.527 7.311 -29.402 1.00 57.09 89 THR A O 1
ATOM 684 N N . GLY A 1 90 ? 20.172 6.026 -28.555 1.00 51.88 90 GLY A N 1
ATOM 685 C CA . GLY A 1 90 ? 21.267 6.753 -29.173 1.00 51.88 90 GLY A CA 1
ATOM 686 C C . GLY A 1 90 ? 21.080 6.710 -30.689 1.00 51.88 90 GLY A C 1
ATOM 687 O O . GLY A 1 90 ? 20.456 5.769 -31.193 1.00 51.88 90 GLY A O 1
ATOM 688 N N . PRO A 1 91 ? 21.554 7.725 -31.424 1.00 48.09 91 PRO A N 1
ATOM 689 C CA . PRO A 1 91 ? 21.36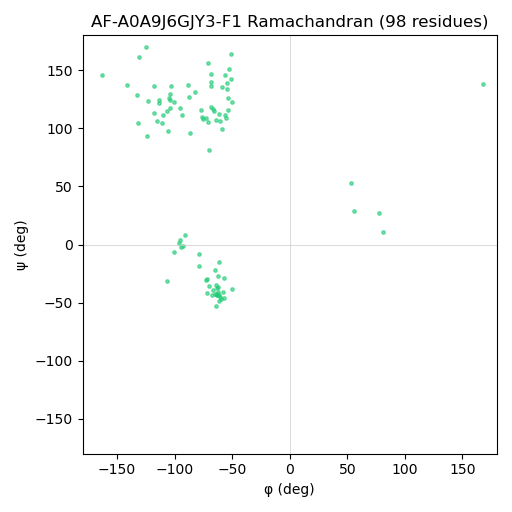4 7.771 -32.861 1.00 48.09 91 PRO A CA 1
ATOM 690 C C . PRO A 1 91 ? 21.942 6.500 -33.491 1.00 48.09 91 PRO A C 1
ATOM 692 O O . PRO A 1 91 ? 23.147 6.263 -33.485 1.00 48.09 91 PRO A O 1
ATOM 695 N N . SER A 1 92 ? 21.048 5.661 -34.010 1.00 55.06 92 SER A N 1
ATOM 696 C CA . SER A 1 92 ? 21.388 4.629 -34.974 1.00 55.06 92 SER A CA 1
ATOM 697 C C . SER A 1 92 ? 21.599 5.339 -36.303 1.00 55.06 92 SER A C 1
ATOM 699 O O . SER A 1 92 ? 20.634 5.866 -36.842 1.00 55.06 92 SER A O 1
ATOM 701 N N . MET A 1 93 ? 22.853 5.435 -36.748 1.00 48.75 93 MET A N 1
ATOM 702 C CA . MET A 1 93 ? 23.339 5.582 -38.133 1.00 48.75 93 MET A CA 1
ATOM 703 C C . MET A 1 93 ? 24.827 5.963 -38.055 1.00 48.75 93 MET A C 1
ATOM 705 O O . MET A 1 93 ? 25.195 6.807 -37.251 1.00 48.75 93 MET A O 1
ATOM 709 N N . ALA A 1 94 ? 25.756 5.448 -38.846 1.00 47.62 94 ALA A N 1
ATOM 710 C CA . ALA A 1 94 ? 25.797 4.324 -39.763 1.00 47.62 94 ALA A CA 1
ATOM 711 C C . ALA A 1 94 ? 27.297 4.063 -39.996 1.00 47.62 94 ALA A C 1
ATOM 713 O O . ALA A 1 94 ? 28.105 4.992 -39.999 1.00 47.62 94 ALA A O 1
ATOM 714 N N . SER A 1 95 ? 27.666 2.799 -40.167 1.00 53.38 95 SER A N 1
ATOM 715 C CA . SER A 1 95 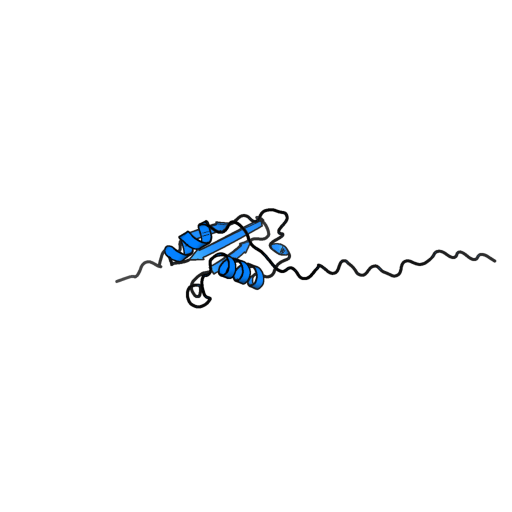? 28.971 2.422 -40.699 1.00 53.38 95 SER A CA 1
ATOM 716 C C . SER A 1 95 ? 29.109 2.983 -42.116 1.00 53.38 95 SER A C 1
ATOM 718 O O . SER A 1 95 ? 28.418 2.510 -43.013 1.00 53.38 95 SER A O 1
ATOM 720 N N . SER A 1 96 ? 30.007 3.946 -42.311 1.00 42.81 96 SER A N 1
ATOM 721 C CA . SER A 1 96 ? 30.634 4.199 -43.609 1.00 42.81 96 SER A CA 1
ATOM 722 C C . SER A 1 96 ? 32.136 4.117 -43.412 1.00 42.81 96 SER A C 1
ATOM 724 O O . SER A 1 96 ? 32.794 5.072 -43.007 1.00 42.81 96 SER A O 1
ATOM 726 N N . ALA A 1 97 ? 32.662 2.922 -43.656 1.00 49.97 97 ALA A N 1
ATOM 727 C CA . ALA A 1 97 ? 34.048 2.759 -44.034 1.00 49.97 97 ALA A CA 1
ATOM 728 C C . ALA A 1 97 ? 34.197 3.300 -45.461 1.00 49.97 97 ALA A C 1
ATOM 730 O O . ALA A 1 97 ? 33.765 2.651 -46.409 1.00 49.97 97 ALA A O 1
ATOM 731 N N . GLU A 1 98 ? 34.803 4.471 -45.610 1.00 41.91 98 GLU A N 1
ATOM 732 C CA . GLU A 1 98 ? 35.449 4.860 -46.861 1.00 41.91 98 GLU A CA 1
ATOM 733 C C . GLU A 1 98 ? 36.957 4.751 -46.642 1.00 41.91 98 GLU A C 1
ATOM 735 O O . GLU A 1 98 ? 37.601 5.607 -46.042 1.00 41.91 98 GLU A O 1
ATOM 740 N N . TYR A 1 99 ? 37.496 3.614 -47.078 1.00 39.03 99 TYR A N 1
ATOM 741 C CA . TYR A 1 99 ? 38.850 3.546 -47.604 1.00 39.03 99 TYR A CA 1
ATOM 742 C C . TYR A 1 99 ? 38.778 4.107 -49.023 1.00 39.03 99 TYR A C 1
ATOM 744 O O . TYR A 1 99 ? 38.099 3.496 -49.845 1.00 39.03 99 TYR A O 1
ATOM 752 N N . HIS A 1 100 ? 39.450 5.226 -49.292 1.00 44.41 100 HIS A N 1
ATOM 753 C CA . HIS A 1 100 ? 40.201 5.480 -50.526 1.00 44.41 100 HIS A CA 1
ATOM 754 C C . HIS A 1 100 ? 41.074 6.727 -50.380 1.00 44.41 100 HIS A C 1
ATOM 756 O O . HIS A 1 100 ? 40.559 7.765 -49.911 1.00 44.41 100 HIS A O 1
#

Mean predicted aligned error: 11.71 Å

Organism: Haemaphysalis longicornis (NCBI:txid44386)

Nearest PDB structures (foldseek):
  6j6g-assembly1_Q  TM=6.239E-01  e=1.751E-01  Saccharomyces cerevisiae S288C
  7ug7-assembly1_EF  TM=5.523E-01  e=1.431E-01  Escherichia coli K-12
  4fn5-assembly1_A  TM=5.755E-01  e=3.923E-01  Pseudomonas aeruginosa PAO1
  7n2c-assembly1_EF  TM=5.151E-01  e=1.005E+00  Escherichia coli K-12
  6i1x-assembly1_A  TM=4.365E-01  e=3.371E+00  Aeromonas hydrophila

Radius of gyration: 21.52 Å; Cα contacts (8 Å, |Δi|>4): 107; chains: 1; bounding box: 53×22×85 Å

Foldseek 3Di:
DDDDPLQWDKDKAADDDPDQVVVPDQVLQVVQLCVQLVPDCVNCVQKDWDQDRVVRIIMITGSDPVVVVSSNPRDDGDRPDDPPPPDPPDDDDDDDDDDD

Solvent-accessible surface area (backbone atoms only — not comparable to full-atom values): 6575 Å² total; per-residue (Å²): 135,86,77,73,76,80,74,55,47,76,44,79,45,67,70,67,93,81,62,59,60,69,84,47,55,66,67,57,56,45,50,29,51,32,62,64,55,70,48,48,73,78,79,43,67,77,44,47,71,45,71,39,55,93,77,49,33,36,37,36,34,24,72,43,69,70,56,46,58,40,62,71,64,66,85,68,76,73,70,90,70,72,81,78,78,64,78,81,79,68,83,88,78,76,95,75,88,79,87,129